Protein AF-M7R9P4-F1 (afdb_monomer_lite)

pLDDT: mean 74.48, std 23.23, range [24.91, 96.25]

Foldseek 3Di:
DFPDPPPPPDPPPDPDPDPQLPDLVQDDGDPVLQVVLCVVVVHNCNVPVCVCSPNVSVVSSSVVLCVVLPVVVVPPVLQVSCCSRPVHCPPVVVSVVVVVVVVVVPD

Sequence (107 aa):
RHIFVPVRIANAMNGKKAFAPRSAKIRITGLENYTRCGVALKLDLVANPGQLELERHAARSAAWLFVTKGCLKYSGDLVRVTQIINGGRNGIGDRRERFEKAKSVLV

InterPro domains:
  IPR023346 Lysozyme-like domain superfamily [SSF53955] (26-106)

Organism: NCBI:txid1192688

Structure (mmCIF, N/CA/C/O backbone):
data_AF-M7R9P4-F1
#
_entry.id   AF-M7R9P4-F1
#
loop_
_atom_site.group_PDB
_atom_site.id
_atom_site.type_symbol
_atom_site.label_atom_id
_atom_site.label_alt_id
_atom_site.label_comp_id
_atom_site.label_asym_id
_atom_site.label_entity_id
_atom_site.label_seq_id
_atom_site.pdbx_PDB_ins_code
_atom_site.Cartn_x
_atom_site.Cartn_y
_atom_site.Cartn_z
_atom_site.occupancy
_atom_site.B_iso_or_equiv
_atom_site.auth_seq_id
_atom_site.auth_comp_id
_atom_site.auth_asym_id
_atom_site.a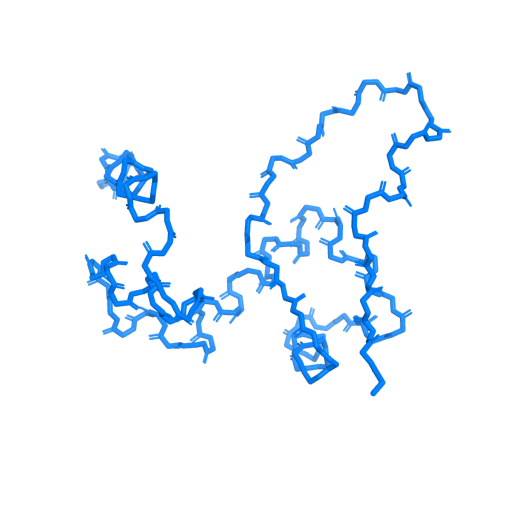uth_atom_id
_atom_site.pdbx_PDB_model_num
ATOM 1 N N . ARG A 1 1 ? 22.294 -0.827 -5.024 1.00 29.22 1 ARG A N 1
ATOM 2 C CA . ARG A 1 1 ? 22.165 0.383 -5.876 1.00 29.22 1 ARG A CA 1
ATOM 3 C C . ARG A 1 1 ? 20.717 0.844 -5.789 1.00 29.22 1 ARG A C 1
ATOM 5 O O . ARG A 1 1 ? 19.839 0.199 -6.343 1.00 29.22 1 ARG A O 1
ATOM 12 N N . HIS A 1 2 ? 20.466 1.834 -4.936 1.00 24.91 2 HIS A N 1
ATOM 13 C CA . HIS A 1 2 ? 19.127 2.269 -4.549 1.00 24.91 2 HIS A CA 1
ATOM 14 C C . HIS A 1 2 ? 18.504 3.076 -5.690 1.00 24.91 2 HIS A C 1
ATOM 16 O O . HIS A 1 2 ? 18.975 4.167 -5.988 1.00 24.91 2 HIS A O 1
ATOM 22 N N . ILE A 1 3 ? 17.457 2.551 -6.328 1.00 27.80 3 ILE A N 1
ATOM 23 C CA . ILE A 1 3 ? 16.592 3.367 -7.184 1.00 27.80 3 ILE A CA 1
ATOM 24 C C . ILE A 1 3 ? 15.768 4.245 -6.239 1.00 27.80 3 ILE A C 1
ATOM 26 O O . ILE A 1 3 ? 14.753 3.827 -5.682 1.00 27.80 3 ILE A O 1
ATOM 30 N N . PHE A 1 4 ? 16.280 5.443 -5.983 1.00 31.25 4 PHE A N 1
ATOM 31 C CA . PHE A 1 4 ? 15.543 6.536 -5.375 1.00 31.25 4 PHE A CA 1
ATOM 32 C C . PHE A 1 4 ? 15.042 7.386 -6.539 1.00 31.25 4 PHE A C 1
ATOM 34 O O . PHE A 1 4 ? 15.811 8.154 -7.106 1.00 31.25 4 PHE A O 1
ATOM 41 N N . VAL A 1 5 ? 13.782 7.211 -6.945 1.00 31.55 5 VAL A N 1
ATOM 42 C CA . VAL A 1 5 ? 13.120 8.204 -7.799 1.00 31.55 5 VAL A CA 1
ATOM 43 C C . VAL A 1 5 ? 12.510 9.227 -6.843 1.00 31.55 5 VAL A C 1
ATOM 45 O O . VAL A 1 5 ? 11.514 8.918 -6.180 1.00 31.55 5 VAL A O 1
ATOM 48 N N . PRO A 1 6 ? 13.111 10.417 -6.666 1.00 31.59 6 PRO A N 1
ATOM 49 C CA . PRO A 1 6 ? 12.457 11.474 -5.922 1.00 31.59 6 PRO A CA 1
ATOM 50 C C . PRO A 1 6 ? 11.213 11.900 -6.708 1.00 31.59 6 PRO A C 1
ATOM 52 O O . PRO A 1 6 ? 11.309 12.582 -7.724 1.00 31.59 6 PRO A O 1
ATOM 55 N N . VAL A 1 7 ? 10.034 11.510 -6.214 1.00 38.47 7 VAL A N 1
ATOM 56 C CA . VAL A 1 7 ? 8.716 12.026 -6.626 1.00 38.47 7 VAL A CA 1
ATOM 57 C C . VAL A 1 7 ? 8.627 13.505 -6.227 1.00 38.47 7 VAL A C 1
ATOM 59 O O . VAL A 1 7 ? 7.983 13.877 -5.245 1.00 38.47 7 VAL A O 1
ATOM 62 N N . ARG A 1 8 ? 9.394 14.356 -6.912 1.00 31.84 8 ARG A N 1
ATOM 63 C CA . ARG A 1 8 ? 9.389 15.815 -6.745 1.00 31.84 8 ARG A CA 1
ATOM 64 C C . ARG A 1 8 ? 9.687 16.600 -8.024 1.00 31.84 8 ARG A C 1
ATOM 66 O O . ARG A 1 8 ? 9.623 17.821 -7.972 1.00 31.84 8 ARG A O 1
ATOM 73 N N . ILE A 1 9 ? 9.948 15.954 -9.162 1.00 27.45 9 ILE A N 1
ATOM 74 C CA . ILE A 1 9 ? 10.290 16.647 -10.414 1.00 27.45 9 ILE A CA 1
ATOM 75 C C . ILE A 1 9 ? 9.406 16.122 -11.552 1.00 27.45 9 ILE A C 1
ATOM 77 O O . ILE A 1 9 ? 9.841 15.324 -12.368 1.00 27.45 9 ILE A O 1
ATOM 81 N N . ALA A 1 10 ? 8.142 16.542 -11.584 1.00 29.62 10 ALA A N 1
ATOM 82 C CA . ALA A 1 10 ? 7.292 16.382 -12.774 1.00 29.62 10 ALA A CA 1
ATOM 83 C C . ALA A 1 10 ? 6.181 17.445 -12.844 1.00 29.62 10 ALA A C 1
ATOM 85 O O . ALA A 1 10 ? 5.831 17.912 -13.922 1.00 29.62 10 ALA A O 1
ATOM 86 N N . ASN A 1 11 ? 5.690 17.933 -11.699 1.00 31.23 11 ASN A N 1
ATOM 87 C CA . ASN A 1 11 ? 4.569 18.885 -11.666 1.00 31.23 11 ASN A CA 1
ATOM 88 C C . ASN A 1 11 ? 4.938 20.371 -11.852 1.00 31.23 11 ASN A C 1
ATOM 90 O O . ASN A 1 11 ? 4.073 21.226 -11.687 1.00 31.23 11 ASN A O 1
ATOM 94 N N . ALA A 1 12 ? 6.181 20.706 -12.211 1.00 31.23 12 ALA A N 1
ATOM 95 C CA . ALA A 1 12 ? 6.590 22.102 -12.415 1.00 31.23 12 ALA A CA 1
ATOM 96 C C . ALA A 1 12 ? 6.432 22.613 -13.864 1.00 31.23 12 ALA A C 1
ATOM 98 O O . ALA A 1 12 ? 6.565 23.810 -14.086 1.00 31.23 12 ALA A O 1
ATOM 99 N N . MET A 1 13 ? 6.133 21.755 -14.849 1.00 31.31 13 MET A N 1
ATOM 100 C CA . MET A 1 13 ? 6.338 22.107 -16.266 1.00 31.31 13 MET A CA 1
ATOM 101 C C . MET A 1 13 ? 5.085 22.452 -17.084 1.00 31.31 13 MET A C 1
ATOM 103 O O . MET A 1 13 ? 5.220 22.570 -18.296 1.00 31.31 13 MET A O 1
ATOM 107 N N . ASN A 1 14 ? 3.875 22.609 -16.518 1.00 31.11 14 ASN A N 1
ATOM 108 C CA . ASN A 1 14 ? 2.723 22.839 -17.413 1.00 31.11 14 ASN A CA 1
ATOM 109 C C . ASN A 1 14 ? 1.547 23.713 -16.964 1.00 31.11 14 ASN A C 1
ATOM 111 O O . ASN A 1 14 ? 0.481 23.606 -17.562 1.00 31.11 14 ASN A O 1
ATOM 115 N N . GLY A 1 15 ? 1.710 24.602 -15.976 1.00 33.44 15 GLY A N 1
ATOM 116 C CA . GLY A 1 15 ? 0.867 25.808 -15.817 1.00 33.44 15 GLY A CA 1
ATOM 117 C C . GLY A 1 15 ? -0.659 25.642 -15.662 1.00 33.44 15 GLY A C 1
ATOM 118 O O . GLY A 1 15 ? -1.367 26.630 -15.491 1.00 33.44 15 GLY A O 1
ATOM 119 N N . LYS A 1 16 ? -1.203 24.426 -15.680 1.00 29.94 16 LYS A N 1
ATOM 120 C CA . LYS A 1 16 ? -2.614 24.134 -15.440 1.00 29.94 16 LYS A CA 1
ATOM 121 C C . LYS A 1 16 ? -2.749 23.802 -13.969 1.00 29.94 16 LYS A C 1
ATOM 123 O O . LYS A 1 16 ? -2.029 22.936 -13.478 1.00 29.94 16 LYS A O 1
ATOM 128 N N . LYS A 1 17 ? -3.647 24.499 -13.264 1.00 34.81 17 LYS A N 1
ATOM 129 C CA . LYS A 1 17 ? -4.023 24.191 -11.878 1.00 34.81 17 LYS A CA 1
ATOM 130 C C . LYS A 1 17 ? -4.360 22.703 -11.790 1.00 34.81 17 LYS A C 1
ATOM 132 O O . LYS A 1 17 ? -5.456 22.285 -12.151 1.00 34.81 17 LYS A O 1
ATOM 137 N N . ALA A 1 18 ? -3.386 21.906 -11.366 1.00 34.03 18 ALA A N 1
ATOM 138 C CA . ALA A 1 18 ? -3.572 20.495 -11.143 1.00 34.03 18 ALA A CA 1
ATOM 139 C C . ALA A 1 18 ? -4.525 20.387 -9.957 1.00 34.03 18 ALA A C 1
ATOM 141 O O . ALA A 1 18 ? -4.191 20.803 -8.845 1.00 34.03 18 ALA A O 1
ATOM 142 N N . PHE A 1 19 ? -5.709 19.823 -10.185 1.00 33.91 19 PHE A N 1
ATOM 143 C CA . PHE A 1 19 ? -6.372 19.058 -9.141 1.00 33.91 19 PHE A CA 1
ATOM 144 C C . PHE A 1 19 ? -5.388 17.954 -8.758 1.00 33.91 19 PHE A C 1
ATOM 146 O O . PHE A 1 19 ? -5.359 16.892 -9.369 1.00 33.91 19 PHE A O 1
ATOM 153 N N . ALA A 1 20 ? -4.476 18.274 -7.839 1.00 36.59 20 ALA A N 1
ATOM 154 C CA . ALA A 1 20 ? -3.466 17.358 -7.363 1.00 36.59 20 ALA A CA 1
ATOM 155 C C . ALA A 1 20 ? -4.221 16.165 -6.767 1.00 36.59 20 ALA A C 1
ATOM 157 O O . ALA A 1 20 ? -4.947 16.365 -5.784 1.00 36.59 20 ALA A O 1
ATOM 158 N N . PRO A 1 21 ? -4.115 14.954 -7.342 1.00 39.12 21 PRO A N 1
ATOM 159 C CA . PRO A 1 21 ? -4.746 13.789 -6.750 1.00 39.12 21 PRO A CA 1
ATOM 160 C C . PRO A 1 21 ? -4.172 13.654 -5.339 1.00 39.12 21 PRO A C 1
ATOM 162 O O . PRO A 1 21 ? -2.960 13.525 -5.133 1.00 39.12 21 PRO A O 1
ATOM 165 N N . ARG A 1 22 ? -5.033 13.828 -4.335 1.00 38.06 22 ARG A N 1
ATOM 166 C CA . ARG A 1 22 ? -4.625 13.894 -2.933 1.00 38.06 22 ARG A CA 1
ATOM 167 C C . ARG A 1 22 ? -4.025 12.553 -2.509 1.00 38.06 22 ARG A C 1
ATOM 169 O O . ARG A 1 22 ? -4.734 11.620 -2.162 1.00 38.06 22 ARG A O 1
ATOM 176 N N . SER A 1 23 ? -2.698 12.524 -2.437 1.00 44.31 23 SER A N 1
ATOM 177 C CA . SER A 1 23 ? -1.934 11.896 -1.354 1.00 44.31 23 SER A CA 1
ATOM 178 C C . SER A 1 23 ? -2.187 10.401 -1.104 1.00 44.31 23 SER A C 1
ATOM 180 O O . SER A 1 23 ? -2.621 10.016 -0.015 1.00 44.31 23 SER A O 1
ATOM 182 N N . ALA A 1 24 ? -1.759 9.524 -2.013 1.00 46.53 24 ALA A N 1
ATOM 183 C CA . ALA A 1 24 ? -1.390 8.174 -1.590 1.00 46.53 24 ALA A CA 1
ATOM 184 C C . ALA A 1 24 ? -0.140 8.269 -0.683 1.00 46.53 24 ALA A C 1
ATOM 186 O O . ALA A 1 24 ? 0.996 8.268 -1.149 1.00 46.53 24 ALA A O 1
ATOM 187 N N . LYS A 1 25 ? -0.330 8.409 0.641 1.00 55.38 25 LYS A N 1
ATOM 188 C CA . LYS A 1 25 ? 0.772 8.451 1.635 1.00 55.38 25 LYS A CA 1
ATOM 189 C C . LYS A 1 25 ? 1.518 7.109 1.757 1.00 55.38 25 LYS A C 1
ATOM 191 O O . LYS A 1 25 ? 2.531 7.039 2.452 1.00 55.38 25 LYS A O 1
ATOM 196 N N . ILE A 1 26 ? 1.029 6.049 1.112 1.00 58.25 26 ILE A N 1
ATOM 197 C CA . ILE A 1 26 ? 1.685 4.743 1.054 1.00 58.25 26 ILE A CA 1
ATOM 198 C C . ILE A 1 26 ? 2.596 4.732 -0.172 1.00 58.25 26 ILE A C 1
ATOM 200 O O . ILE A 1 26 ? 2.141 4.563 -1.299 1.00 58.25 26 ILE A O 1
ATOM 204 N N . ARG A 1 27 ? 3.893 4.944 0.061 1.00 69.75 27 ARG A N 1
ATOM 205 C CA . ARG A 1 27 ? 4.916 4.847 -0.982 1.00 69.75 27 ARG A C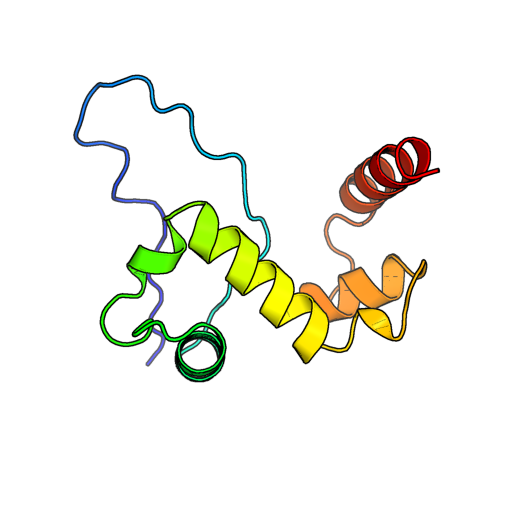A 1
ATOM 206 C C . ARG A 1 27 ? 5.445 3.424 -1.036 1.00 69.75 27 ARG A C 1
ATOM 208 O O . ARG A 1 27 ? 6.022 2.946 -0.063 1.00 69.75 27 ARG A O 1
ATOM 215 N N . ILE A 1 28 ? 5.279 2.774 -2.182 1.00 73.69 28 ILE A N 1
ATOM 216 C CA . ILE A 1 28 ? 6.016 1.552 -2.487 1.00 73.69 28 ILE A CA 1
ATOM 217 C C . ILE A 1 28 ? 7.449 1.950 -2.840 1.00 73.69 28 ILE A C 1
ATOM 219 O O . ILE A 1 28 ? 7.676 2.849 -3.650 1.00 73.69 28 ILE A O 1
ATOM 223 N N . THR A 1 29 ? 8.420 1.303 -2.207 1.00 76.44 29 THR A N 1
ATOM 224 C CA . THR A 1 29 ? 9.849 1.573 -2.394 1.00 76.44 29 THR A CA 1
ATOM 225 C C . THR A 1 29 ? 10.611 0.268 -2.593 1.00 76.44 29 THR A C 1
ATOM 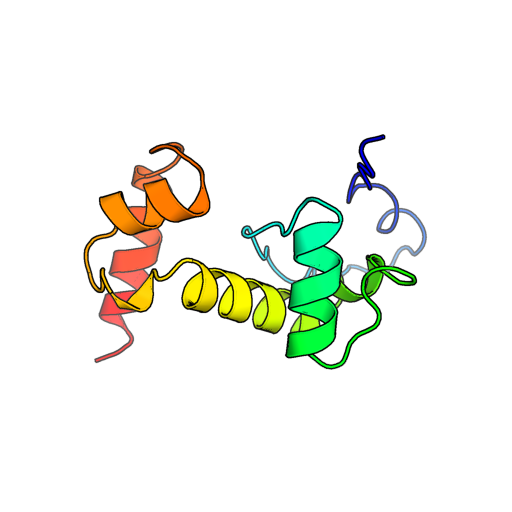227 O O . THR A 1 29 ? 10.221 -0.768 -2.061 1.00 76.44 29 THR A O 1
ATOM 230 N N . GLY A 1 30 ? 11.711 0.312 -3.346 1.00 78.19 30 GLY A N 1
ATOM 231 C CA . GLY A 1 30 ? 12.593 -0.838 -3.564 1.00 78.19 30 GLY A CA 1
ATOM 232 C C . GLY A 1 30 ? 12.168 -1.748 -4.720 1.00 78.19 30 GLY A C 1
ATOM 233 O O . GLY A 1 30 ? 10.988 -2.029 -4.909 1.00 78.19 30 GLY A O 1
ATOM 234 N N . LEU A 1 31 ? 13.162 -2.228 -5.473 1.00 80.25 31 LEU A N 1
ATOM 235 C CA . LEU A 1 31 ? 12.978 -2.998 -6.708 1.00 80.25 31 LEU A CA 1
ATOM 236 C C . LEU A 1 31 ? 12.049 -4.204 -6.526 1.00 80.25 31 LEU A C 1
ATOM 238 O O . LEU A 1 31 ? 11.123 -4.370 -7.308 1.00 80.25 31 LEU A O 1
ATOM 242 N N . GLU A 1 32 ? 12.236 -4.993 -5.464 1.00 85.00 32 GLU A N 1
ATOM 243 C CA . GLU A 1 32 ? 11.403 -6.174 -5.205 1.00 85.00 32 GLU A CA 1
ATOM 244 C C . GLU A 1 32 ? 9.913 -5.818 -5.109 1.00 85.00 32 GLU A C 1
ATOM 246 O O . GLU A 1 32 ? 9.064 -6.503 -5.684 1.00 85.00 32 GLU A O 1
ATOM 251 N N . ASN A 1 33 ? 9.581 -4.718 -4.428 1.00 84.69 33 ASN A N 1
ATOM 252 C CA . ASN A 1 33 ? 8.190 -4.310 -4.293 1.00 84.69 33 ASN A CA 1
ATOM 253 C C . ASN A 1 33 ? 7.620 -3.797 -5.620 1.00 84.69 33 ASN A C 1
ATOM 255 O O . ASN A 1 33 ? 6.461 -4.077 -5.908 1.00 84.69 33 ASN A O 1
ATOM 259 N N . TYR A 1 34 ? 8.414 -3.100 -6.441 1.00 86.75 34 TYR A N 1
ATOM 260 C CA . TYR A 1 34 ? 7.994 -2.687 -7.786 1.00 86.75 34 TYR A CA 1
ATOM 261 C C . TYR A 1 34 ? 7.736 -3.902 -8.681 1.00 86.75 34 TYR A C 1
ATOM 263 O O . TYR A 1 34 ? 6.689 -3.966 -9.320 1.00 86.75 34 TYR A O 1
ATOM 271 N N . THR A 1 35 ? 8.612 -4.909 -8.654 1.00 89.44 35 THR A N 1
ATOM 272 C CA . THR A 1 35 ? 8.433 -6.157 -9.406 1.00 89.44 35 THR A CA 1
ATOM 273 C C . THR A 1 35 ? 7.168 -6.897 -8.969 1.00 89.44 35 THR A C 1
ATOM 275 O O . THR A 1 35 ? 6.304 -7.200 -9.788 1.00 89.44 35 THR A O 1
ATOM 278 N N . ARG A 1 36 ? 7.009 -7.161 -7.665 1.00 93.31 36 ARG A N 1
ATOM 279 C CA . ARG A 1 36 ? 5.875 -7.946 -7.144 1.00 93.31 36 ARG A CA 1
ATOM 280 C C . ARG A 1 36 ? 4.542 -7.209 -7.277 1.00 93.31 36 ARG A C 1
ATOM 282 O O . ARG A 1 36 ? 3.535 -7.832 -7.610 1.00 93.31 36 ARG A O 1
ATOM 289 N N . CYS A 1 37 ? 4.530 -5.897 -7.042 1.00 91.69 37 CYS A N 1
ATOM 290 C CA . CYS A 1 37 ? 3.342 -5.071 -7.245 1.00 91.69 37 CYS A CA 1
ATOM 291 C C . CYS A 1 37 ? 2.982 -4.986 -8.729 1.00 91.69 37 CYS A C 1
ATOM 293 O O . CYS A 1 37 ? 1.812 -5.128 -9.078 1.00 91.69 37 CYS A O 1
ATOM 295 N N . GLY A 1 38 ? 3.979 -4.825 -9.603 1.00 93.44 38 GLY A N 1
ATOM 296 C CA . GLY A 1 38 ? 3.786 -4.788 -11.047 1.00 93.44 38 GLY A CA 1
ATOM 297 C C . GLY A 1 38 ? 3.115 -6.056 -11.564 1.00 93.44 38 GLY A C 1
ATOM 298 O O . GLY A 1 38 ? 2.067 -5.982 -12.203 1.00 93.44 38 GLY A O 1
ATOM 299 N N . VAL A 1 39 ? 3.622 -7.225 -11.162 1.00 96.19 39 VAL A N 1
ATOM 300 C CA . VAL A 1 39 ? 3.000 -8.521 -11.482 1.00 96.19 39 VAL A CA 1
ATOM 301 C C . VAL A 1 39 ? 1.554 -8.584 -10.979 1.00 96.19 39 VAL A C 1
ATOM 303 O O . VAL A 1 39 ? 0.649 -8.913 -11.745 1.00 96.19 39 VAL A O 1
ATOM 306 N N . ALA A 1 40 ? 1.305 -8.215 -9.719 1.00 95.75 40 ALA A N 1
ATOM 307 C CA . ALA A 1 40 ? -0.035 -8.274 -9.131 1.00 95.75 40 ALA A CA 1
ATOM 308 C C . ALA A 1 40 ? -1.039 -7.321 -9.803 1.00 95.75 40 ALA A C 1
ATOM 310 O O . ALA A 1 40 ? -2.231 -7.620 -9.881 1.00 95.75 40 ALA A O 1
ATOM 311 N N . LEU A 1 41 ? -0.575 -6.167 -10.287 1.00 93.44 41 LEU A N 1
ATOM 312 C CA . LEU A 1 41 ? -1.423 -5.161 -10.921 1.00 93.44 41 LEU A CA 1
ATOM 313 C C . LEU A 1 41 ? -1.483 -5.271 -12.447 1.00 93.44 41 LEU A C 1
ATOM 315 O O . LEU A 1 41 ? -2.298 -4.557 -13.044 1.00 93.44 41 LEU A O 1
ATOM 319 N N . LYS A 1 42 ? -0.690 -6.175 -13.044 1.00 96.25 42 LYS A N 1
ATOM 320 C CA . LYS A 1 42 ? -0.436 -6.284 -14.490 1.00 96.25 42 LYS A CA 1
ATOM 321 C C . LYS A 1 42 ? 0.113 -4.974 -15.071 1.00 96.25 42 LYS A C 1
ATOM 323 O O . LYS A 1 42 ? -0.389 -4.465 -16.068 1.00 96.25 42 LYS A O 1
ATOM 328 N N . LEU A 1 43 ? 1.107 -4.411 -14.390 1.00 92.12 43 LEU A N 1
ATOM 329 C CA . LEU A 1 43 ? 1.797 -3.170 -14.733 1.00 92.12 43 LEU A CA 1
ATOM 330 C C . LEU A 1 43 ? 3.303 -3.426 -14.792 1.00 92.12 43 LEU A C 1
ATOM 332 O O . LEU A 1 43 ? 3.850 -4.089 -13.911 1.00 92.12 43 LEU A O 1
ATOM 336 N N . ASP A 1 44 ? 3.991 -2.857 -15.777 1.00 90.81 44 ASP A N 1
ATOM 337 C CA . ASP A 1 44 ? 5.454 -2.874 -15.805 1.00 90.81 44 ASP A CA 1
ATOM 338 C C . ASP A 1 44 ? 6.013 -1.697 -14.999 1.00 90.81 44 ASP A C 1
ATOM 340 O O . ASP A 1 44 ? 6.440 -0.672 -15.535 1.00 90.81 44 ASP A O 1
ATOM 344 N N . LEU A 1 45 ? 5.972 -1.844 -13.676 1.00 86.06 45 LEU A N 1
ATOM 345 C CA . LEU A 1 45 ? 6.447 -0.816 -12.753 1.00 86.06 45 LEU A CA 1
ATOM 346 C C . LEU A 1 45 ? 7.978 -0.735 -12.694 1.00 86.06 45 LEU A C 1
ATOM 348 O O . LEU A 1 45 ? 8.505 0.275 -12.234 1.00 86.06 45 LEU A O 1
ATOM 352 N N . VAL A 1 46 ? 8.698 -1.776 -13.128 1.00 87.62 46 VAL A N 1
ATOM 353 C CA . VAL A 1 46 ? 10.168 -1.773 -13.130 1.00 87.62 46 VAL A CA 1
ATOM 354 C C . VAL A 1 46 ? 10.682 -0.894 -14.263 1.00 87.62 46 VAL A C 1
ATOM 356 O O . VAL A 1 46 ? 11.546 -0.054 -14.020 1.00 87.62 46 VAL A O 1
ATOM 359 N N . ALA A 1 47 ? 10.124 -1.040 -15.468 1.00 84.44 47 ALA A N 1
ATOM 360 C CA . ALA A 1 47 ? 10.476 -0.170 -16.585 1.00 84.44 47 ALA A CA 1
ATOM 361 C C . ALA A 1 47 ? 9.807 1.208 -16.482 1.00 84.44 47 ALA A C 1
ATOM 363 O O . ALA A 1 47 ? 10.405 2.208 -16.869 1.00 84.44 47 ALA A O 1
ATOM 364 N N . ASN A 1 48 ? 8.585 1.282 -15.935 1.00 86.00 48 ASN A N 1
ATOM 365 C CA . ASN A 1 48 ? 7.781 2.506 -15.907 1.00 86.00 48 ASN A CA 1
ATOM 366 C C . ASN A 1 48 ? 7.280 2.853 -14.489 1.00 86.00 48 ASN A C 1
ATOM 368 O O . ASN A 1 48 ? 6.070 2.864 -14.240 1.00 86.00 48 ASN A O 1
ATOM 372 N N . PRO A 1 49 ? 8.172 3.200 -13.540 1.00 84.88 49 PRO A N 1
ATOM 373 C CA . PRO A 1 49 ? 7.784 3.493 -12.156 1.00 84.88 49 PRO A CA 1
ATOM 374 C C . PRO A 1 49 ? 6.828 4.693 -12.028 1.00 84.88 49 PRO A C 1
ATOM 376 O O . PRO A 1 49 ? 6.015 4.730 -11.102 1.00 84.88 49 PRO A O 1
ATOM 379 N N . GLY A 1 50 ? 6.862 5.632 -12.983 1.00 84.19 50 GLY A N 1
ATOM 380 C CA . GLY A 1 50 ? 5.951 6.782 -13.051 1.00 84.19 50 GLY A CA 1
ATOM 381 C C . GLY A 1 50 ? 4.472 6.404 -13.195 1.00 84.19 50 GLY A C 1
ATOM 382 O O . GLY A 1 50 ? 3.600 7.211 -12.892 1.00 84.19 50 GLY A O 1
ATOM 383 N N . GLN A 1 51 ? 4.148 5.155 -13.556 1.00 85.44 51 GLN A N 1
ATOM 384 C CA . GLN A 1 51 ? 2.764 4.673 -13.540 1.00 85.44 51 GLN A CA 1
ATOM 385 C C . GLN A 1 51 ? 2.118 4.798 -12.153 1.00 85.44 51 GLN A C 1
ATOM 387 O O . GLN A 1 51 ? 0.913 5.010 -12.072 1.00 85.44 51 GLN A O 1
ATOM 392 N N . LEU A 1 52 ? 2.889 4.737 -11.059 1.00 84.00 52 LEU A N 1
ATOM 393 C CA . LEU A 1 52 ? 2.362 4.939 -9.704 1.00 84.00 52 LEU A CA 1
ATOM 394 C C . LEU A 1 52 ? 1.995 6.398 -9.381 1.00 84.00 52 LEU A C 1
ATOM 396 O O . LEU A 1 52 ? 1.444 6.648 -8.311 1.00 84.00 52 LEU A O 1
ATOM 400 N N . GLU A 1 53 ? 2.255 7.348 -10.281 1.00 82.50 53 GLU A N 1
ATOM 401 C CA . GLU A 1 53 ? 1.772 8.730 -10.168 1.00 82.50 53 GLU A CA 1
ATOM 402 C C . GLU A 1 53 ? 0.316 8.868 -10.634 1.00 82.50 53 GLU A C 1
ATOM 404 O O . GLU A 1 53 ? -0.388 9.793 -10.224 1.00 82.50 53 GLU A O 1
ATOM 409 N N . LEU A 1 54 ? -0.169 7.921 -11.445 1.00 83.44 54 LEU A N 1
ATOM 410 C CA . LEU A 1 54 ? -1.565 7.868 -11.859 1.00 83.44 54 LEU A CA 1
ATOM 411 C C . LEU A 1 54 ? -2.436 7.435 -10.677 1.00 83.44 54 LEU A C 1
ATOM 413 O O . LEU A 1 54 ? -2.225 6.370 -10.093 1.00 83.44 54 LEU A O 1
ATOM 417 N N . GLU A 1 55 ? -3.465 8.227 -10.367 1.00 80.62 55 GLU A N 1
ATOM 418 C CA . GLU A 1 55 ? -4.327 8.049 -9.187 1.00 80.62 55 GLU A CA 1
ATOM 419 C C . GLU A 1 55 ? -4.841 6.606 -9.035 1.00 80.62 55 GLU A C 1
ATOM 421 O O . GLU A 1 55 ? -4.731 5.993 -7.971 1.00 80.62 55 GLU A O 1
ATOM 426 N N . ARG A 1 56 ? -5.317 6.016 -10.138 1.00 85.75 56 ARG A N 1
ATOM 427 C CA . ARG A 1 56 ? -5.812 4.633 -10.182 1.00 85.75 56 ARG A CA 1
ATOM 428 C C . ARG A 1 56 ? -4.747 3.612 -9.780 1.00 85.75 56 ARG A C 1
ATOM 430 O O . ARG A 1 56 ? -5.057 2.629 -9.108 1.00 85.75 56 ARG A O 1
ATOM 437 N N . HIS A 1 57 ? -3.513 3.790 -10.232 1.00 87.44 57 HIS A N 1
ATOM 438 C CA . HIS A 1 57 ? -2.424 2.857 -9.952 1.00 87.44 57 HIS A CA 1
ATOM 439 C C . HIS A 1 57 ? -1.882 3.058 -8.540 1.00 87.44 57 HIS A C 1
ATOM 441 O O . HIS A 1 57 ? -1.647 2.067 -7.854 1.00 87.44 57 HIS A O 1
ATOM 447 N N . ALA A 1 58 ? -1.798 4.304 -8.069 1.00 82.94 58 ALA A N 1
ATOM 448 C CA . ALA A 1 58 ? -1.455 4.630 -6.688 1.00 82.94 58 ALA A CA 1
ATOM 449 C C . ALA A 1 58 ? -2.429 3.987 -5.684 1.00 82.94 58 ALA A C 1
ATOM 451 O O . ALA A 1 58 ? -2.007 3.361 -4.713 1.00 82.94 58 ALA A O 1
ATOM 452 N N . ALA A 1 59 ? -3.740 4.079 -5.935 1.00 84.12 59 ALA A N 1
ATOM 453 C CA . ALA A 1 59 ? -4.752 3.465 -5.077 1.00 84.12 59 ALA A CA 1
ATOM 454 C C . ALA A 1 59 ? -4.650 1.929 -5.069 1.00 84.12 59 ALA A C 1
ATOM 456 O O . ALA A 1 59 ? -4.640 1.304 -4.006 1.00 84.12 59 ALA A O 1
ATOM 457 N N . ARG A 1 60 ? -4.517 1.309 -6.250 1.00 89.25 60 ARG A N 1
ATOM 458 C CA . ARG A 1 60 ? -4.378 -0.152 -6.381 1.00 89.25 60 ARG A CA 1
ATOM 459 C C . ARG A 1 60 ? -3.102 -0.674 -5.722 1.00 89.25 60 ARG A C 1
ATOM 461 O O . ARG A 1 60 ? -3.127 -1.728 -5.092 1.00 89.25 60 ARG A O 1
ATOM 468 N N . SER A 1 61 ? -2.000 0.055 -5.847 1.00 87.75 61 SER A N 1
ATOM 469 C CA . SER A 1 61 ? -0.710 -0.333 -5.282 1.00 87.75 61 SER A CA 1
ATOM 470 C C . SER A 1 61 ? -0.696 -0.193 -3.756 1.00 87.75 61 SER A C 1
ATOM 472 O O . SER A 1 61 ? -0.225 -1.094 -3.059 1.00 87.75 61 SER A O 1
ATOM 474 N N . ALA A 1 62 ? -1.325 0.855 -3.218 1.00 86.69 62 ALA A N 1
ATOM 475 C CA . ALA A 1 62 ? -1.554 1.010 -1.786 1.00 86.69 62 ALA A CA 1
ATOM 476 C C . ALA A 1 62 ? -2.415 -0.130 -1.210 1.00 86.69 62 ALA A C 1
ATOM 478 O O . ALA A 1 62 ? -2.059 -0.703 -0.178 1.00 86.69 62 ALA A O 1
ATOM 479 N N . ALA A 1 63 ? -3.503 -0.505 -1.896 1.00 88.12 63 ALA A N 1
ATOM 480 C CA . ALA A 1 63 ? -4.343 -1.638 -1.504 1.00 88.12 63 ALA A CA 1
ATOM 481 C C . ALA A 1 63 ? -3.564 -2.964 -1.536 1.00 88.12 63 ALA A C 1
ATOM 483 O O . ALA A 1 63 ? -3.605 -3.729 -0.573 1.00 88.12 63 ALA A O 1
ATOM 484 N N . TRP A 1 64 ? -2.791 -3.210 -2.599 1.00 92.75 64 TRP A N 1
ATOM 485 C CA . TRP A 1 64 ? -1.922 -4.384 -2.700 1.00 92.75 64 TRP A CA 1
ATOM 486 C C . TRP A 1 64 ? -0.933 -4.467 -1.532 1.00 92.75 64 TRP A C 1
ATOM 488 O O . TRP A 1 64 ? -0.810 -5.524 -0.912 1.00 92.75 64 TRP A O 1
ATOM 498 N N . LEU A 1 65 ? -0.262 -3.363 -1.184 1.00 89.12 65 LEU A N 1
ATOM 499 C CA . LEU A 1 65 ? 0.677 -3.341 -0.061 1.00 89.12 65 LEU A CA 1
ATOM 500 C C . LEU A 1 65 ? -0.035 -3.666 1.258 1.00 89.12 65 LEU A C 1
ATOM 502 O O . LEU A 1 65 ? 0.454 -4.471 2.045 1.00 89.12 65 LEU A O 1
ATOM 506 N N . PHE A 1 66 ? -1.203 -3.066 1.490 1.00 88.00 66 PHE A N 1
ATOM 507 C CA . PHE A 1 66 ? -1.991 -3.288 2.699 1.00 88.00 66 PHE A CA 1
ATOM 508 C C . PHE A 1 66 ? -2.342 -4.772 2.894 1.00 88.00 66 PHE A C 1
ATOM 510 O O . PHE A 1 66 ? -2.132 -5.327 3.977 1.00 88.00 66 PHE A O 1
ATOM 517 N N . VAL A 1 67 ? -2.806 -5.433 1.827 1.00 91.75 67 VAL A N 1
ATOM 518 C CA . VAL A 1 67 ? -3.161 -6.860 1.843 1.00 91.75 67 VAL A CA 1
ATOM 519 C C . VAL A 1 67 ? -1.922 -7.740 1.997 1.00 91.75 67 VAL A C 1
ATOM 521 O O . VAL A 1 67 ? -1.877 -8.586 2.888 1.00 91.75 67 VAL A O 1
ATOM 524 N N . THR A 1 68 ? -0.890 -7.528 1.178 1.00 91.81 68 THR A N 1
ATOM 525 C CA . THR A 1 68 ? 0.324 -8.367 1.172 1.00 91.81 68 THR A CA 1
ATOM 526 C C . THR A 1 68 ? 1.156 -8.254 2.443 1.00 91.81 68 THR A C 1
ATOM 528 O O . THR A 1 68 ? 1.800 -9.222 2.840 1.00 91.81 68 THR A O 1
ATOM 531 N N . LYS A 1 69 ? 1.111 -7.108 3.127 1.00 89.06 69 LYS A N 1
ATOM 532 C CA . LYS A 1 69 ? 1.716 -6.934 4.454 1.00 89.06 69 LYS A CA 1
ATOM 533 C C . LYS A 1 69 ? 0.872 -7.532 5.588 1.00 89.06 69 LYS A C 1
ATOM 535 O O . LYS A 1 69 ? 1.299 -7.503 6.738 1.00 89.06 69 LYS A O 1
ATOM 540 N N . GLY A 1 70 ? -0.303 -8.087 5.284 1.00 91.50 70 GLY A N 1
ATOM 541 C CA . GLY A 1 70 ? -1.159 -8.776 6.247 1.00 91.50 70 GLY A CA 1
ATOM 542 C C . GLY A 1 70 ? -1.962 -7.846 7.153 1.00 91.50 70 GLY A C 1
ATOM 543 O O . GLY A 1 70 ? -2.411 -8.285 8.208 1.00 91.50 70 GLY A O 1
ATOM 544 N N . CYS A 1 71 ? -2.172 -6.582 6.768 1.00 90.31 71 CYS A N 1
ATOM 545 C CA . CYS A 1 71 ? -2.864 -5.607 7.617 1.00 90.31 71 CYS A CA 1
ATOM 546 C C . CYS A 1 71 ? -4.317 -6.011 7.917 1.00 90.31 71 CYS A C 1
ATOM 548 O O . CYS A 1 71 ? -4.822 -5.709 8.993 1.00 90.31 71 CYS A O 1
ATOM 550 N N . LEU A 1 72 ? -4.962 -6.758 7.011 1.00 90.62 72 LEU A N 1
ATOM 551 C CA . LEU A 1 72 ? -6.320 -7.289 7.201 1.00 90.62 72 LEU A CA 1
ATOM 552 C C . LEU A 1 72 ? -6.448 -8.256 8.390 1.00 90.62 72 LEU A C 1
ATOM 554 O O . LEU A 1 72 ? -7.547 -8.460 8.890 1.00 90.62 72 LEU A O 1
ATOM 558 N N . LYS A 1 73 ? -5.341 -8.841 8.867 1.00 92.94 73 LYS A N 1
ATOM 559 C CA . LYS A 1 73 ? -5.336 -9.692 10.069 1.00 92.94 73 LYS A CA 1
ATOM 560 C C . LYS A 1 73 ? -5.470 -8.888 11.368 1.00 92.94 73 LYS A C 1
ATOM 562 O O . LYS A 1 73 ? -5.688 -9.474 12.420 1.00 92.94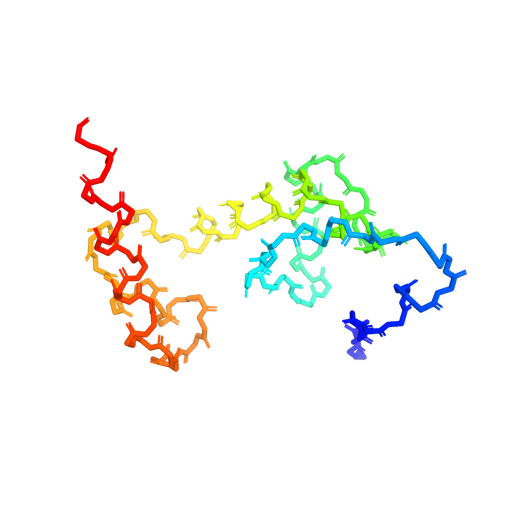 73 LYS A O 1
ATOM 567 N N . TYR A 1 74 ? -5.310 -7.567 11.297 1.00 92.00 74 TYR A N 1
ATOM 568 C CA . TYR A 1 74 ? -5.261 -6.651 12.438 1.00 92.00 74 TYR A CA 1
ATOM 569 C C . TYR A 1 74 ? -6.314 -5.544 12.302 1.00 92.00 74 TYR A C 1
ATOM 571 O O . TYR A 1 74 ? -6.060 -4.375 12.595 1.00 92.00 74 TYR A O 1
ATOM 579 N N . SER A 1 75 ? -7.498 -5.903 11.805 1.00 85.50 75 SER A N 1
ATOM 580 C CA . SER A 1 75 ? -8.630 -4.991 11.640 1.00 85.50 75 SER A CA 1
ATOM 581 C C . SER A 1 75 ? -8.971 -4.283 12.955 1.00 85.50 75 SER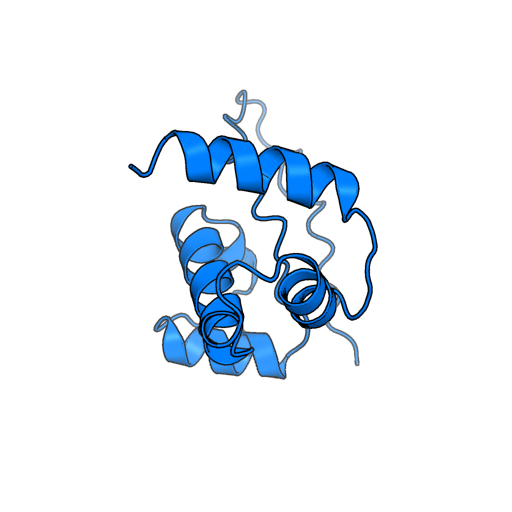 A C 1
ATOM 583 O O . SER A 1 75 ? -9.158 -4.922 13.985 1.00 85.50 75 SER A O 1
ATOM 585 N N . GLY A 1 76 ? -9.030 -2.951 12.926 1.00 84.69 76 GLY A N 1
ATOM 586 C CA . GLY A 1 76 ? -9.267 -2.113 14.109 1.00 84.69 76 GLY A CA 1
ATOM 587 C C . GLY A 1 76 ? -8.028 -1.832 14.970 1.00 84.69 76 GLY A C 1
ATOM 588 O O . GLY A 1 76 ? -8.020 -0.838 15.694 1.00 84.69 76 GLY A O 1
ATOM 589 N N . ASP A 1 77 ? -6.947 -2.609 14.846 1.00 91.19 77 ASP A N 1
ATOM 590 C C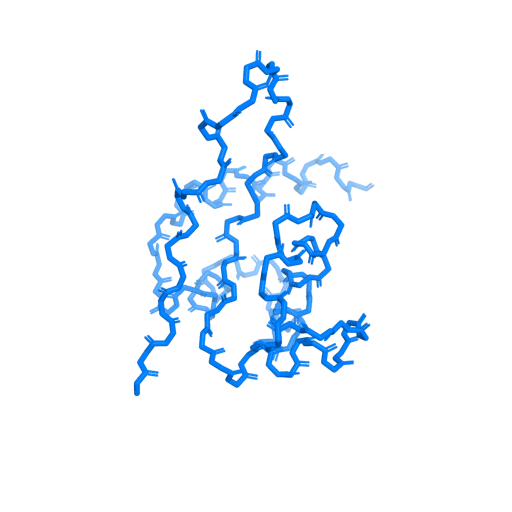A . ASP A 1 77 ? -5.684 -2.340 15.544 1.00 91.19 77 ASP A CA 1
ATOM 591 C C . ASP A 1 77 ? -4.814 -1.362 14.741 1.00 91.19 77 ASP A C 1
ATOM 593 O O . ASP A 1 77 ? -3.870 -1.712 14.021 1.00 91.19 77 ASP A O 1
ATOM 597 N N . LEU A 1 78 ? -5.141 -0.079 14.888 1.00 90.00 78 LEU A N 1
ATOM 598 C CA . LEU A 1 78 ? -4.439 1.012 14.221 1.00 90.00 78 LEU A CA 1
ATOM 599 C C . LEU A 1 78 ? -2.941 1.049 14.561 1.00 90.00 78 LEU A C 1
ATOM 601 O O . LEU A 1 78 ? -2.123 1.416 13.712 1.00 90.00 78 LEU A O 1
ATOM 605 N N . VAL A 1 79 ? -2.564 0.696 15.794 1.00 92.12 79 VAL A N 1
ATOM 606 C CA . VAL A 1 79 ? -1.167 0.746 16.242 1.00 92.12 79 VAL A CA 1
ATOM 607 C C . VAL A 1 79 ? -0.362 -0.316 15.509 1.00 92.12 79 VAL A C 1
ATOM 609 O O . VAL A 1 79 ? 0.686 0.004 14.938 1.00 92.12 79 VAL A O 1
ATOM 612 N N . ARG A 1 80 ? -0.870 -1.550 15.463 1.00 91.38 80 ARG A N 1
ATOM 613 C CA . ARG A 1 80 ? -0.217 -2.658 14.770 1.00 91.38 80 ARG A CA 1
ATOM 614 C C . ARG A 1 80 ? -0.133 -2.416 13.270 1.00 91.38 80 ARG A C 1
ATOM 616 O O . ARG A 1 80 ? 0.945 -2.559 12.697 1.00 91.38 80 ARG A O 1
ATOM 623 N N . VAL A 1 81 ? -1.220 -1.966 12.645 1.00 90.31 81 VAL A N 1
ATOM 624 C CA . VAL A 1 81 ? -1.236 -1.617 11.214 1.00 90.31 81 VAL A CA 1
ATOM 625 C C . VAL A 1 81 ? -0.239 -0.493 10.902 1.00 90.31 81 VAL A C 1
ATOM 627 O O . VAL A 1 81 ? 0.502 -0.570 9.922 1.00 90.31 81 VAL A O 1
ATOM 630 N N . THR A 1 82 ? -0.143 0.529 11.755 1.00 88.94 82 THR A N 1
ATOM 631 C CA . THR A 1 82 ? 0.814 1.634 11.569 1.00 88.94 82 THR A CA 1
ATOM 632 C C . THR A 1 82 ? 2.263 1.155 11.647 1.00 88.94 82 THR A C 1
ATOM 634 O O . THR A 1 82 ? 3.086 1.571 10.829 1.00 88.94 82 THR A O 1
ATOM 637 N N . GLN A 1 83 ? 2.567 0.251 12.583 1.00 91.38 83 GLN A N 1
ATOM 638 C CA . GLN A 1 83 ? 3.888 -0.368 12.690 1.00 91.38 83 GLN A CA 1
ATOM 639 C C . GLN A 1 83 ? 4.228 -1.211 11.461 1.00 91.38 83 GLN A C 1
ATOM 641 O O . GLN A 1 83 ? 5.341 -1.105 10.957 1.00 91.38 83 GLN A O 1
ATOM 646 N N . ILE A 1 84 ? 3.280 -2.000 10.950 1.00 89.44 84 ILE A N 1
ATOM 647 C CA . ILE A 1 84 ? 3.481 -2.827 9.751 1.00 89.44 84 ILE A CA 1
ATOM 648 C C . ILE A 1 84 ? 3.809 -1.959 8.529 1.00 89.44 84 ILE A C 1
ATOM 650 O O . ILE A 1 84 ? 4.711 -2.289 7.761 1.00 89.44 84 ILE A O 1
ATOM 654 N N . ILE A 1 85 ? 3.092 -0.845 8.348 1.00 84.06 85 ILE A N 1
ATOM 655 C CA . ILE A 1 85 ? 3.243 0.013 7.165 1.00 84.06 85 ILE A CA 1
ATOM 656 C C . ILE A 1 85 ? 4.499 0.890 7.251 1.00 84.06 85 ILE A C 1
ATOM 658 O O . ILE A 1 85 ? 5.191 1.054 6.250 1.00 84.06 85 ILE A O 1
ATOM 662 N N . ASN A 1 86 ? 4.798 1.469 8.418 1.00 84.25 86 ASN A N 1
ATOM 663 C CA . ASN A 1 86 ? 5.883 2.452 8.549 1.00 84.25 86 ASN A CA 1
ATOM 664 C C . ASN A 1 86 ? 7.164 1.904 9.189 1.00 84.25 86 ASN A C 1
ATOM 666 O O . ASN A 1 86 ? 8.142 2.640 9.274 1.00 84.25 86 ASN A O 1
ATOM 670 N N . GLY A 1 87 ? 7.151 0.685 9.732 1.00 85.31 87 GLY A N 1
ATOM 671 C CA . GLY A 1 87 ? 8.227 0.189 10.598 1.00 85.31 87 GLY A CA 1
ATOM 672 C C . GLY A 1 87 ? 8.292 0.882 11.968 1.00 85.31 87 GLY A C 1
ATOM 673 O O . GLY A 1 87 ? 9.291 0.768 12.667 1.00 85.31 87 GLY A O 1
ATOM 674 N N . GLY A 1 88 ? 7.250 1.624 12.363 1.00 89.56 88 GLY A N 1
ATOM 675 C CA . GLY A 1 88 ? 7.216 2.413 13.598 1.00 89.56 88 GLY A CA 1
ATOM 676 C C . GLY A 1 88 ? 5.868 3.107 13.820 1.00 89.56 88 GLY A C 1
ATOM 677 O O . GLY A 1 88 ? 4.924 2.905 13.061 1.00 89.56 88 GLY A O 1
ATOM 678 N N . ARG A 1 89 ? 5.758 3.942 14.862 1.00 89.62 89 ARG A N 1
ATOM 679 C CA . ARG A 1 89 ? 4.497 4.616 15.258 1.00 89.62 89 ARG A CA 1
ATOM 680 C C . ARG A 1 89 ? 4.410 6.086 14.825 1.00 89.62 89 ARG A C 1
ATOM 682 O O . ARG A 1 89 ? 3.574 6.838 15.322 1.00 89.62 89 ARG A O 1
ATOM 689 N N . ASN A 1 90 ? 5.259 6.502 13.888 1.00 85.62 90 ASN A N 1
ATOM 690 C CA . ASN A 1 90 ? 5.331 7.893 13.444 1.00 85.62 90 ASN A CA 1
ATOM 691 C C . ASN A 1 90 ? 3.991 8.357 12.842 1.00 85.62 90 ASN A C 1
ATOM 693 O O . ASN A 1 90 ? 3.436 7.725 11.934 1.00 85.62 90 ASN A O 1
ATOM 697 N N . GLY A 1 91 ? 3.473 9.472 13.362 1.00 86.88 91 GLY A N 1
ATOM 698 C CA . GLY A 1 91 ? 2.206 10.062 12.924 1.00 86.88 91 GLY A CA 1
ATOM 699 C C . GLY A 1 91 ? 0.949 9.301 13.365 1.00 86.88 91 GLY A C 1
ATOM 700 O O . GLY A 1 91 ? -0.083 9.433 12.713 1.00 86.88 91 GLY A O 1
ATOM 701 N N . ILE A 1 92 ? 1.006 8.493 14.433 1.00 88.31 92 ILE A N 1
ATOM 702 C CA . ILE A 1 92 ? -0.153 7.709 14.903 1.00 88.31 92 ILE A CA 1
ATOM 703 C C . ILE A 1 92 ? -1.371 8.578 15.275 1.00 88.31 92 ILE A C 1
ATOM 705 O O . ILE A 1 92 ? -2.497 8.141 15.061 1.00 88.31 92 ILE A O 1
ATOM 709 N N . GLY A 1 93 ? -1.162 9.809 15.760 1.00 86.94 93 GLY A N 1
ATOM 710 C CA . GLY A 1 93 ? -2.242 10.764 16.055 1.00 86.94 93 GLY A CA 1
ATOM 711 C C . GLY A 1 93 ? -3.060 11.141 14.812 1.00 86.94 93 GLY A C 1
ATOM 712 O O . GLY A 1 93 ? -4.254 10.863 14.769 1.00 86.94 93 GLY A O 1
ATOM 713 N N . ASP A 1 94 ? -2.401 11.653 13.761 1.00 86.38 94 ASP A N 1
ATOM 714 C CA . ASP A 1 94 ? -3.027 11.973 12.454 1.00 86.38 94 ASP A CA 1
ATOM 715 C C . ASP A 1 94 ? -3.724 10.747 11.843 1.00 86.38 94 ASP A C 1
ATOM 717 O O . ASP A 1 94 ? -4.790 10.847 11.238 1.00 86.38 94 ASP A O 1
ATOM 721 N N . ARG A 1 95 ? -3.140 9.556 12.014 1.00 87.69 95 ARG A N 1
ATOM 722 C CA . ARG A 1 95 ? -3.740 8.305 11.528 1.00 87.69 95 ARG A CA 1
ATOM 723 C C . ARG A 1 95 ? -5.014 7.948 12.284 1.00 87.69 95 ARG A C 1
ATOM 725 O O . ARG A 1 95 ? -5.950 7.467 11.654 1.00 87.69 95 ARG A O 1
ATOM 732 N N . ARG A 1 96 ? -5.052 8.187 13.596 1.00 89.75 96 ARG A N 1
ATOM 733 C CA . ARG A 1 96 ? -6.216 7.898 14.441 1.00 89.75 96 ARG A CA 1
ATOM 734 C C . ARG A 1 96 ? -7.385 8.793 14.085 1.00 89.75 96 ARG A C 1
ATOM 736 O O . ARG A 1 96 ? -8.463 8.276 13.833 1.00 89.75 96 ARG A O 1
ATOM 743 N N . GLU A 1 97 ? -7.153 10.095 13.973 1.00 89.88 97 GLU A N 1
ATOM 744 C CA . GLU A 1 97 ? -8.194 11.053 13.593 1.00 89.88 97 GLU A CA 1
ATOM 745 C C . GLU A 1 97 ? -8.847 10.679 12.251 1.00 89.88 97 GLU A C 1
ATOM 747 O O . GLU A 1 97 ? -10.070 10.602 12.135 1.00 89.88 97 GLU A O 1
ATOM 752 N N . ARG A 1 98 ? -8.029 10.358 11.240 1.00 87.25 98 ARG A N 1
ATOM 753 C CA . ARG A 1 98 ? -8.525 9.933 9.922 1.00 87.25 98 ARG A CA 1
ATOM 754 C C . ARG A 1 98 ? -9.255 8.598 9.970 1.00 87.25 98 ARG A C 1
ATOM 756 O O . ARG A 1 98 ? -10.239 8.434 9.256 1.00 87.25 98 ARG A O 1
ATOM 763 N N . PHE A 1 99 ? -8.755 7.648 10.759 1.00 87.69 99 PHE A N 1
ATOM 764 C CA . PHE A 1 99 ? -9.366 6.331 10.890 1.00 87.69 99 PHE A CA 1
ATOM 765 C C . PHE A 1 99 ? -10.747 6.423 11.537 1.00 87.69 99 PHE A C 1
ATOM 767 O O . PHE A 1 99 ? -11.698 5.897 10.971 1.00 87.69 99 PHE A O 1
ATOM 774 N N . GLU A 1 100 ? -10.882 7.146 12.650 1.00 89.31 100 GLU A N 1
ATOM 775 C CA . GLU A 1 100 ? -12.177 7.314 13.321 1.00 89.31 100 GLU A CA 1
ATOM 776 C C . GLU A 1 100 ? -13.178 8.061 12.434 1.00 89.31 100 GLU A C 1
ATOM 778 O O . GLU A 1 100 ? -14.321 7.630 12.299 1.00 89.31 100 GLU A O 1
ATOM 783 N N . LYS A 1 101 ? -12.737 9.114 11.732 1.00 89.06 101 LYS A N 1
ATOM 784 C CA . LYS A 1 101 ? -13.584 9.828 10.766 1.00 89.06 101 LYS A CA 1
ATOM 785 C C . LYS A 1 101 ? -14.038 8.941 9.603 1.00 89.06 101 LYS A C 1
ATOM 787 O O . LYS A 1 101 ? -15.165 9.065 9.139 1.00 89.06 101 LYS A O 1
ATOM 792 N N . ALA A 1 102 ? -13.165 8.070 9.096 1.00 86.31 102 ALA A N 1
ATOM 793 C CA . ALA A 1 102 ? -13.534 7.124 8.045 1.00 86.31 102 ALA A CA 1
ATOM 794 C C . ALA A 1 102 ? -14.491 6.048 8.575 1.00 86.31 102 ALA A C 1
ATOM 796 O O . ALA A 1 102 ? -15.457 5.697 7.908 1.00 86.31 102 ALA A O 1
ATOM 797 N N . LYS A 1 103 ? -14.254 5.552 9.791 1.00 86.44 103 LYS A N 1
ATOM 798 C CA . LYS A 1 103 ? -15.099 4.548 10.437 1.00 86.44 103 LYS A CA 1
ATOM 799 C C . LYS A 1 103 ? -16.507 5.078 10.718 1.00 86.44 103 LYS A C 1
ATOM 801 O O . LYS A 1 103 ? -17.464 4.337 10.544 1.00 86.44 103 LYS A O 1
ATOM 806 N N . SER A 1 104 ? -16.649 6.353 11.088 1.00 89.44 104 SER A N 1
ATOM 807 C CA . SER A 1 104 ? -17.951 6.947 11.417 1.00 89.44 104 SER A CA 1
ATOM 808 C C . SER A 1 104 ? -18.905 7.091 10.225 1.00 89.44 104 SER A C 1
ATOM 810 O O . SER A 1 104 ? -20.078 7.373 10.436 1.00 89.44 104 SER A O 1
ATOM 812 N N . VAL A 1 105 ? -18.418 6.957 8.985 1.00 91.44 105 VAL A N 1
ATOM 813 C CA . VAL A 1 105 ? -19.227 7.103 7.758 1.00 91.44 105 VAL A CA 1
ATOM 814 C C . VAL A 1 105 ? -19.426 5.788 6.996 1.00 91.44 105 VAL A C 1
ATOM 816 O O . VAL A 1 105 ? -20.073 5.789 5.956 1.00 91.44 105 VAL A O 1
ATOM 819 N N . LEU A 1 106 ? -18.858 4.680 7.484 1.00 78.31 106 LEU A N 1
ATOM 820 C CA . LEU A 1 106 ? -18.912 3.349 6.861 1.00 78.31 106 LEU A CA 1
ATOM 821 C C . LEU A 1 106 ? -19.851 2.386 7.617 1.00 78.31 106 LEU A C 1
ATOM 823 O O . LEU A 1 106 ? -19.591 1.184 7.645 1.00 78.31 106 LEU A O 1
ATOM 827 N N . VAL A 1 107 ? -20.887 2.933 8.267 1.00 53.25 107 VAL A N 1
ATOM 828 C CA . VAL A 1 107 ? -21.942 2.180 8.978 1.00 53.25 107 VAL A CA 1
ATOM 829 C C . VAL A 1 107 ? -22.711 1.238 8.064 1.00 53.25 107 VAL A C 1
ATOM 831 O O . VAL A 1 107 ? -23.023 1.645 6.923 1.00 53.25 107 VAL A O 1
#

Radius of gyration: 15.54 Å; chains: 1; bounding box: 44×36×34 Å

Secondary structure (DSSP, 8-state):
------TTSSTTSS-S-------------SHHHHHHHHHHHT--TTT-GGGGGSHHHHHHHHHHHHHHTTGGGGTT-HHHHHHHHHSS-TTHHHHHHHHHHHHTT--